Protein AF-A0A429M2G7-F1 (afdb_monomer)

Nearest PDB structures (foldseek):
  5d66-assembly2_B  TM=9.895E-01  e=1.268E-05  Acinetobacter baumannii AYE
  1bd8-assembly1_A  TM=9.505E-01  e=4.038E-02  Homo sapiens
  1mx2-assembly2_B  TM=9.635E-01  e=7.357E-02  Homo sapiens
  1mx6-assembly2_B  TM=9.636E-01  e=7.864E-02  Homo sapiens
  8glv-assembly1_AH  TM=9.621E-01  e=1.750E-01  Chlamydomonas reinhardtii

Structure (mmCIF, N/CA/C/O backbone):
data_AF-A0A429M2G7-F1
#
_entry.id   AF-A0A429M2G7-F1
#
loop_
_atom_site.group_PDB
_atom_site.id
_atom_site.type_symbol
_atom_site.label_atom_id
_atom_site.label_alt_id
_atom_site.label_comp_id
_atom_site.label_asym_id
_atom_site.label_entity_id
_atom_site.label_seq_id
_atom_site.pdbx_PDB_ins_code
_atom_site.Cartn_x
_atom_site.Cartn_y
_atom_site.Cartn_z
_atom_site.occupancy
_atom_site.B_iso_or_equiv
_atom_site.auth_seq_id
_atom_site.auth_comp_id
_atom_site.auth_asym_id
_atom_site.auth_atom_id
_atom_site.pdbx_PDB_model_num
ATOM 1 N N . ASN A 1 1 ? -1.934 12.629 5.413 1.00 83.50 1 ASN A N 1
ATOM 2 C CA . ASN A 1 1 ? -0.787 11.707 5.231 1.00 83.50 1 ASN A CA 1
ATOM 3 C C . ASN A 1 1 ? -1.253 10.497 4.414 1.00 83.50 1 ASN A C 1
ATOM 5 O O . ASN A 1 1 ? -2.383 10.074 4.636 1.00 83.50 1 ASN A O 1
ATOM 9 N N . TYR A 1 2 ? -0.47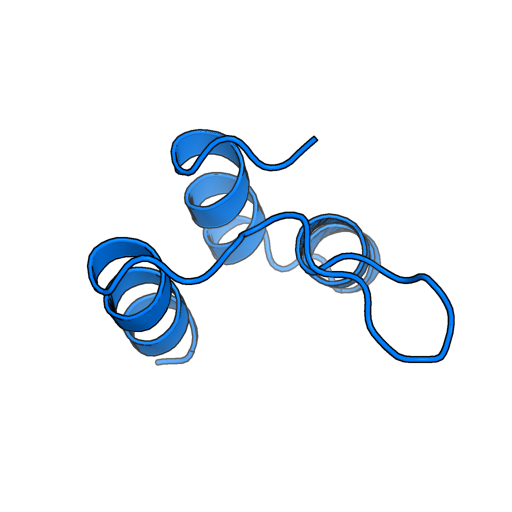3 9.949 3.471 1.00 94.12 2 TYR A N 1
ATOM 10 C CA . TYR A 1 2 ? -0.965 8.913 2.530 1.00 94.12 2 TYR A CA 1
ATOM 11 C C . TYR A 1 2 ? -1.467 7.631 3.222 1.00 94.12 2 TYR A C 1
ATOM 13 O O . TYR A 1 2 ? -2.434 7.021 2.776 1.00 94.12 2 TYR A O 1
ATOM 21 N N . GLN A 1 3 ? -0.883 7.272 4.364 1.00 97.12 3 GLN A N 1
ATOM 22 C CA . GLN A 1 3 ? -1.259 6.115 5.183 1.00 97.12 3 GLN A CA 1
ATOM 23 C C . GLN A 1 3 ? -2.715 6.198 5.664 1.00 97.12 3 GLN A C 1
ATOM 25 O O . GLN A 1 3 ? -3.417 5.193 5.671 1.00 97.12 3 GLN A O 1
ATOM 30 N N . GLN A 1 4 ? -3.190 7.394 6.030 1.00 98.00 4 GLN A N 1
ATOM 31 C CA . GLN A 1 4 ? -4.574 7.587 6.483 1.00 98.00 4 GLN A CA 1
ATOM 32 C C . GLN A 1 4 ? -5.571 7.366 5.343 1.00 98.00 4 GLN A C 1
ATOM 34 O O . GLN A 1 4 ? -6.620 6.769 5.556 1.00 98.00 4 GLN A O 1
ATOM 39 N N . ILE A 1 5 ? -5.227 7.807 4.130 1.00 98.12 5 ILE A N 1
ATOM 40 C CA . ILE A 1 5 ? -6.062 7.607 2.940 1.00 98.12 5 ILE A CA 1
ATOM 41 C C . ILE A 1 5 ? -6.148 6.114 2.615 1.00 98.12 5 ILE A C 1
ATOM 43 O O . ILE A 1 5 ? -7.244 5.590 2.441 1.00 98.12 5 ILE A O 1
ATOM 47 N N . VAL A 1 6 ? -5.010 5.412 2.611 1.00 98.00 6 VAL A N 1
ATOM 48 C CA . VAL A 1 6 ? -4.972 3.958 2.392 1.00 98.00 6 VAL A CA 1
ATOM 49 C C . VAL A 1 6 ? -5.827 3.228 3.431 1.00 98.00 6 VAL A C 1
ATOM 51 O O . VAL A 1 6 ? -6.672 2.418 3.061 1.00 98.00 6 VAL A O 1
ATOM 54 N N . ALA A 1 7 ? -5.680 3.553 4.718 1.00 98.25 7 ALA A N 1
ATOM 55 C CA . ALA A 1 7 ? -6.472 2.934 5.780 1.00 98.25 7 ALA A CA 1
ATOM 56 C C . ALA A 1 7 ? -7.985 3.174 5.613 1.00 98.25 7 ALA A C 1
ATOM 58 O O . ALA A 1 7 ? -8.775 2.251 5.811 1.00 98.25 7 ALA A O 1
ATOM 59 N N . LEU A 1 8 ? -8.398 4.387 5.221 1.00 98.50 8 LEU A N 1
ATOM 60 C CA . LEU A 1 8 ? -9.806 4.711 4.964 1.00 98.50 8 LEU A CA 1
ATOM 61 C C . LEU A 1 8 ? -10.380 3.903 3.797 1.00 98.50 8 LEU A C 1
ATOM 63 O O . LEU A 1 8 ? -11.477 3.364 3.920 1.00 98.50 8 LEU A O 1
ATOM 67 N N . LEU A 1 9 ? -9.637 3.779 2.696 1.00 98.44 9 LEU A N 1
ATOM 68 C CA . LEU A 1 9 ? -10.067 3.005 1.530 1.00 98.44 9 LEU A CA 1
ATOM 69 C C . LEU A 1 9 ? -10.203 1.514 1.859 1.00 98.44 9 LEU A C 1
ATOM 71 O O . LEU A 1 9 ? -11.213 0.901 1.519 1.00 98.44 9 LEU A O 1
ATOM 75 N N . LEU A 1 10 ? -9.231 0.942 2.574 1.00 98.50 10 LEU A N 1
ATOM 76 C CA . LEU A 1 10 ? -9.287 -0.459 3.006 1.00 98.50 10 LEU A CA 1
ATOM 77 C C . LEU A 1 10 ? -10.475 -0.701 3.946 1.00 98.50 10 LEU A C 1
ATOM 79 O O . LEU A 1 10 ? -11.216 -1.665 3.766 1.00 98.50 10 LEU A O 1
ATOM 83 N N . LYS A 1 11 ? -10.724 0.214 4.893 1.00 98.19 11 LYS A N 1
ATOM 84 C CA . LYS A 1 11 ? -11.900 0.156 5.776 1.00 98.19 11 LYS A CA 1
ATOM 85 C C . LYS A 1 11 ? -13.222 0.257 5.005 1.00 98.19 11 LYS A C 1
ATOM 87 O O . LYS A 1 11 ? -14.214 -0.322 5.434 1.00 98.19 11 LYS A O 1
ATOM 92 N N . ALA A 1 12 ? -13.237 0.969 3.880 1.00 98.50 12 ALA A N 1
ATOM 93 C CA . ALA A 1 12 ? -14.39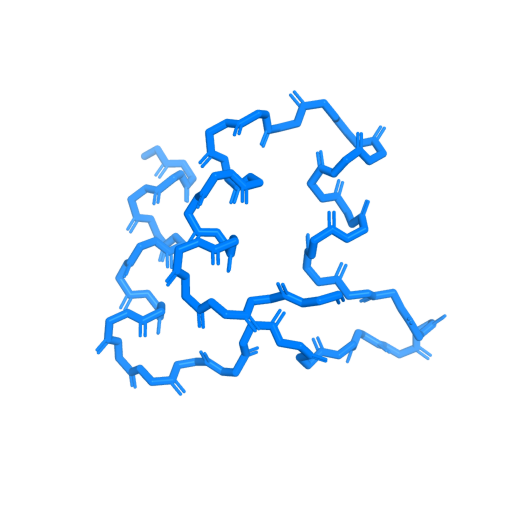2 1.076 2.993 1.00 98.50 12 ALA A CA 1
ATOM 94 C C . ALA A 1 12 ? -14.576 -0.142 2.062 1.00 98.50 12 ALA A C 1
ATOM 96 O O . ALA A 1 12 ? -15.499 -0.143 1.251 1.00 98.50 12 ALA A O 1
ATOM 97 N N . GLY A 1 13 ? -13.730 -1.175 2.165 1.00 97.75 13 GLY A N 1
ATOM 98 C CA . GLY A 1 13 ? -13.842 -2.401 1.370 1.00 97.75 13 GLY A CA 1
ATOM 99 C C . GLY A 1 13 ? -13.058 -2.385 0.057 1.00 97.75 13 GLY A C 1
ATOM 100 O O . GLY A 1 13 ? -13.324 -3.210 -0.816 1.00 97.75 13 GLY A O 1
ATOM 101 N N . ALA A 1 14 ? -12.094 -1.471 -0.111 1.00 98.38 14 ALA A N 1
ATOM 102 C CA . ALA A 1 14 ? -11.192 -1.519 -1.259 1.00 98.38 14 ALA A CA 1
ATOM 103 C C . ALA A 1 14 ? -10.436 -2.859 -1.301 1.00 98.38 14 ALA A C 1
ATOM 105 O O . ALA A 1 14 ? -9.868 -3.287 -0.298 1.00 98.38 14 ALA A O 1
ATOM 106 N N . ASN A 1 15 ? -10.400 -3.502 -2.472 1.00 98.50 15 ASN A N 1
ATOM 107 C CA . ASN A 1 15 ? -9.674 -4.756 -2.665 1.00 98.5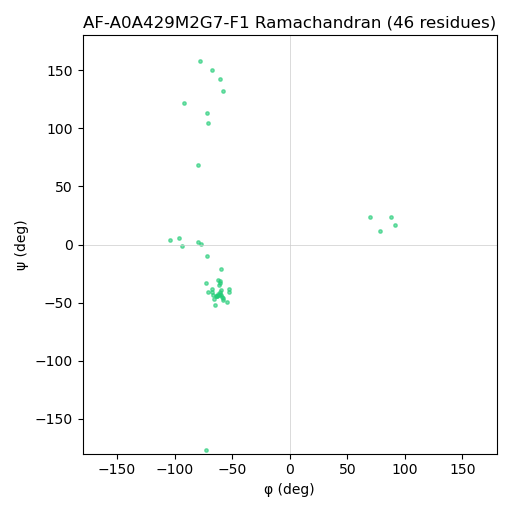0 15 ASN A CA 1
ATOM 108 C C . ASN A 1 15 ? -8.152 -4.494 -2.655 1.00 98.50 15 ASN A C 1
ATOM 110 O O . ASN A 1 15 ? -7.646 -3.879 -3.597 1.00 98.50 15 ASN A O 1
ATOM 114 N N . PRO A 1 16 ? -7.396 -4.988 -1.656 1.00 98.38 16 PRO A N 1
ATOM 115 C CA . PRO A 1 16 ? -5.961 -4.725 -1.547 1.00 98.38 16 PRO A CA 1
ATOM 116 C C . PRO A 1 16 ? -5.115 -5.471 -2.592 1.00 98.38 16 PRO A C 1
ATOM 118 O O . PRO A 1 16 ? -3.925 -5.193 -2.720 1.00 98.38 16 PRO A O 1
ATOM 121 N N . ASN A 1 17 ? -5.720 -6.401 -3.337 1.00 98.50 17 ASN A N 1
ATOM 122 C CA . ASN A 1 17 ? -5.077 -7.193 -4.386 1.00 98.50 17 ASN A CA 1
ATOM 123 C C . ASN A 1 17 ? -5.437 -6.715 -5.801 1.00 98.50 17 ASN A C 1
ATOM 125 O O . ASN A 1 17 ? -5.057 -7.359 -6.776 1.00 98.50 17 ASN A O 1
ATOM 129 N N . LEU A 1 18 ? -6.196 -5.620 -5.936 1.00 98.31 18 LEU A N 1
ATOM 130 C CA . LEU A 1 18 ? -6.560 -5.086 -7.245 1.00 98.31 18 LEU A CA 1
ATOM 131 C C . LEU A 1 18 ? -5.327 -4.470 -7.914 1.00 98.31 18 LEU A C 1
ATOM 133 O O . LEU A 1 18 ? -4.890 -3.385 -7.537 1.00 98.31 18 LEU A O 1
ATOM 137 N N . ALA A 1 19 ? -4.769 -5.184 -8.888 1.00 97.94 19 ALA A N 1
ATOM 138 C CA . ALA A 1 19 ? -3.652 -4.711 -9.687 1.00 97.94 19 ALA A CA 1
ATOM 139 C C . ALA A 1 19 ? -4.049 -3.536 -10.591 1.00 97.94 19 ALA A C 1
ATOM 141 O O . ALA A 1 19 ? -5.196 -3.432 -11.036 1.00 97.94 19 ALA A O 1
ATOM 142 N N . ASP A 1 20 ? -3.083 -2.661 -10.870 1.00 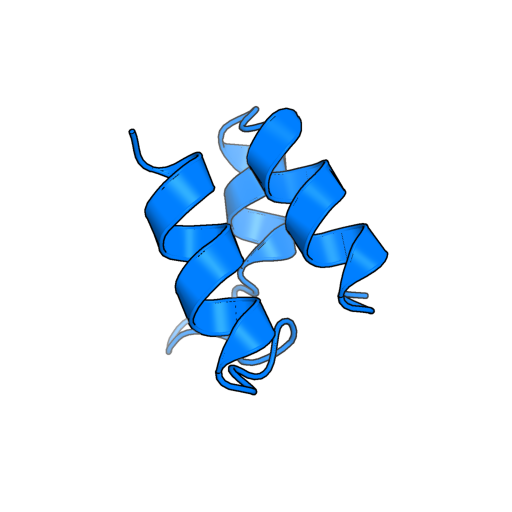97.56 20 ASP A N 1
ATOM 143 C CA . ASP A 1 20 ? -3.224 -1.647 -11.909 1.00 97.56 20 ASP A CA 1
ATOM 144 C C . ASP A 1 20 ? -3.150 -2.262 -13.323 1.00 97.56 20 ASP A C 1
ATOM 146 O O . ASP A 1 20 ? -3.057 -3.477 -13.511 1.00 97.56 20 ASP A O 1
ATOM 150 N N . LYS A 1 21 ? -3.207 -1.406 -14.348 1.00 98.19 21 LYS A N 1
ATOM 151 C CA . LYS A 1 21 ? -3.159 -1.808 -15.764 1.00 98.19 21 LYS A CA 1
ATOM 152 C C . LYS A 1 21 ? -1.881 -2.559 -16.164 1.00 98.19 21 LYS A C 1
ATOM 154 O O . LYS A 1 21 ? -1.893 -3.245 -17.181 1.00 98.19 21 LYS A O 1
ATOM 159 N N . ASP A 1 22 ? -0.807 -2.410 -15.392 1.00 98.00 22 ASP A N 1
ATOM 160 C CA . ASP A 1 22 ? 0.491 -3.033 -15.646 1.00 98.00 22 ASP A CA 1
ATOM 161 C C . ASP A 1 22 ? 0.635 -4.340 -14.839 1.00 98.00 22 ASP A C 1
ATOM 163 O O . ASP A 1 22 ? 1.691 -4.973 -14.838 1.00 98.00 22 ASP A O 1
ATOM 167 N N . GLY A 1 23 ? -0.434 -4.767 -14.154 1.00 98.06 23 GLY A N 1
ATOM 168 C CA . GLY A 1 23 ? -0.446 -5.964 -13.320 1.00 98.06 23 GLY A CA 1
ATOM 169 C C . GLY A 1 23 ? 0.208 -5.761 -11.953 1.00 98.06 23 GLY A C 1
ATOM 170 O O . GLY A 1 23 ? 0.433 -6.745 -11.247 1.00 98.06 23 GLY A O 1
ATOM 171 N N . ILE A 1 24 ? 0.500 -4.515 -11.557 1.00 98.44 24 ILE A N 1
ATOM 172 C CA . ILE A 1 24 ? 1.197 -4.224 -10.305 1.00 98.44 24 ILE A CA 1
ATOM 173 C C . ILE A 1 24 ? 0.191 -3.997 -9.177 1.00 98.44 24 ILE A C 1
ATOM 175 O O . ILE A 1 24 ? -0.668 -3.115 -9.239 1.00 98.44 24 ILE A O 1
ATOM 179 N N . THR A 1 25 ? 0.294 -4.791 -8.113 1.00 98.50 25 THR A N 1
ATOM 180 C CA . THR A 1 25 ? -0.576 -4.678 -6.938 1.00 98.50 25 THR A CA 1
ATOM 181 C C . THR A 1 25 ? -0.164 -3.509 -6.036 1.00 98.50 25 THR A C 1
ATOM 183 O O . THR A 1 25 ? 1.003 -3.093 -6.025 1.00 98.50 25 THR A O 1
ATOM 186 N N . PRO A 1 26 ? -1.080 -2.997 -5.193 1.00 98.44 26 PRO A N 1
ATOM 187 C CA . PRO A 1 26 ? -0.745 -1.995 -4.184 1.00 98.44 26 PRO A CA 1
ATOM 188 C C . PRO A 1 26 ? 0.436 -2.411 -3.293 1.00 98.44 26 PRO A C 1
ATOM 190 O O . PRO A 1 26 ? 1.285 -1.582 -2.958 1.00 98.44 26 PRO A O 1
ATOM 193 N N . LEU A 1 27 ? 0.524 -3.701 -2.938 1.00 98.69 27 LEU A N 1
ATOM 194 C CA . LEU A 1 27 ? 1.599 -4.239 -2.099 1.00 98.69 27 LEU A CA 1
ATOM 195 C C . LEU A 1 27 ? 2.954 -4.203 -2.816 1.00 98.69 27 LEU A C 1
ATOM 197 O O . LEU A 1 27 ? 3.961 -3.831 -2.209 1.00 98.69 27 LEU A O 1
ATOM 201 N N . GLN A 1 28 ? 2.985 -4.535 -4.108 1.00 98.62 28 GLN A N 1
ATOM 202 C CA . GLN A 1 28 ? 4.200 -4.446 -4.920 1.00 98.62 28 GLN A CA 1
ATOM 203 C C . GLN A 1 28 ? 4.694 -2.998 -5.029 1.00 98.62 28 GLN A C 1
ATOM 205 O O . GLN A 1 28 ? 5.879 -2.743 -4.813 1.00 98.62 28 GLN A O 1
ATOM 210 N N . HIS A 1 29 ? 3.798 -2.032 -5.263 1.00 98.38 29 HIS A N 1
ATOM 211 C CA . HIS A 1 29 ? 4.163 -0.608 -5.249 1.00 98.38 29 HIS A CA 1
ATOM 212 C C . HIS A 1 29 ? 4.740 -0.172 -3.900 1.00 98.38 29 HIS A C 1
ATOM 214 O O . HIS A 1 29 ? 5.770 0.506 -3.862 1.00 98.38 29 HIS A O 1
ATOM 220 N N . ALA A 1 30 ? 4.104 -0.568 -2.794 1.00 98.25 30 ALA A N 1
ATOM 221 C CA . ALA A 1 30 ? 4.567 -0.217 -1.454 1.00 98.25 30 ALA A CA 1
ATOM 222 C C . ALA A 1 30 ? 5.979 -0.756 -1.173 1.00 98.25 30 ALA A C 1
ATOM 224 O O . ALA A 1 30 ? 6.821 -0.011 -0.667 1.00 98.25 30 ALA A O 1
ATOM 225 N N . ARG A 1 31 ? 6.264 -2.005 -1.565 1.00 98.44 31 ARG A N 1
ATOM 226 C CA . ARG A 1 31 ? 7.588 -2.630 -1.423 1.00 98.44 31 ARG A CA 1
ATOM 227 C C . ARG A 1 31 ? 8.648 -1.943 -2.275 1.00 98.44 31 ARG A C 1
ATOM 229 O O . ARG A 1 31 ? 9.667 -1.515 -1.739 1.00 98.44 31 ARG A O 1
ATOM 236 N N . THR A 1 32 ? 8.384 -1.766 -3.570 1.00 98.25 32 THR A N 1
ATOM 237 C CA . THR A 1 32 ? 9.334 -1.149 -4.513 1.00 98.25 32 THR A CA 1
ATOM 238 C C . THR A 1 32 ? 9.699 0.281 -4.113 1.00 98.25 32 THR A C 1
ATOM 240 O O . THR A 1 32 ? 10.830 0.713 -4.312 1.00 98.25 32 THR A O 1
ATOM 243 N N . ARG A 1 33 ? 8.760 1.020 -3.509 1.00 97.62 33 ARG A N 1
ATOM 244 C CA . ARG A 1 33 ? 8.971 2.409 -3.069 1.00 97.62 33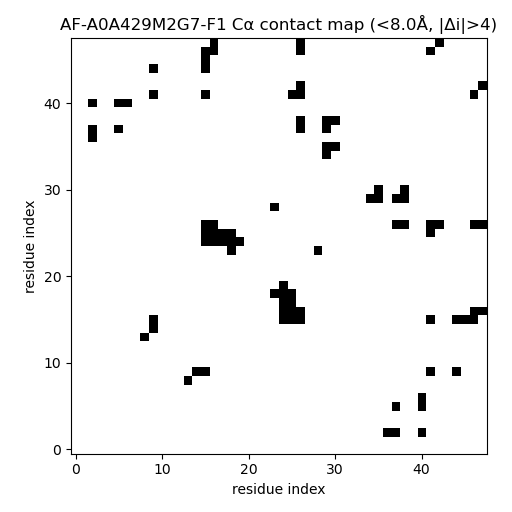 ARG A CA 1
ATOM 245 C C . ARG A 1 33 ? 9.416 2.546 -1.608 1.00 97.62 33 ARG A C 1
ATOM 247 O O . ARG A 1 33 ? 9.624 3.666 -1.146 1.00 97.62 33 ARG A O 1
ATOM 254 N N . GLY A 1 34 ? 9.542 1.444 -0.866 1.00 98.06 34 GLY A N 1
ATOM 255 C CA . GLY A 1 34 ? 9.946 1.458 0.543 1.00 98.06 34 GLY A CA 1
ATOM 256 C C . GLY A 1 34 ? 8.902 2.040 1.507 1.00 98.06 34 GLY A C 1
ATOM 257 O O . GLY A 1 34 ? 9.249 2.495 2.600 1.00 98.06 34 GLY A O 1
ATOM 258 N N . TYR A 1 35 ? 7.618 2.033 1.143 1.00 98.31 35 TYR A N 1
ATOM 259 C CA . TYR A 1 35 ? 6.523 2.548 1.970 1.00 98.31 35 TYR A CA 1
ATOM 260 C C . TYR A 1 35 ? 6.102 1.545 3.052 1.00 98.31 35 TYR A C 1
ATOM 262 O O . TYR A 1 35 ? 4.992 1.014 3.029 1.00 98.31 35 TYR A O 1
ATOM 270 N N . ARG A 1 36 ? 6.980 1.320 4.036 1.00 98.25 36 ARG A N 1
ATOM 271 C CA . ARG A 1 36 ? 6.824 0.275 5.069 1.00 98.25 36 ARG A CA 1
ATOM 272 C C . ARG A 1 36 ? 5.485 0.305 5.810 1.00 98.25 36 ARG A C 1
ATOM 274 O O . ARG A 1 36 ? 4.898 -0.738 6.064 1.00 98.25 36 ARG A O 1
ATOM 281 N N . GLU A 1 37 ? 4.978 1.488 6.148 1.00 98.44 37 GLU A N 1
ATOM 282 C CA . GLU A 1 37 ? 3.693 1.596 6.854 1.00 98.44 37 GLU A CA 1
ATOM 283 C C . GLU A 1 37 ? 2.495 1.285 5.946 1.00 98.44 37 GLU A C 1
ATOM 285 O O . GLU A 1 37 ? 1.519 0.693 6.395 1.00 98.44 37 GLU A O 1
ATOM 290 N N . ILE A 1 38 ? 2.575 1.619 4.655 1.00 98.56 38 ILE A N 1
ATOM 291 C CA . ILE A 1 38 ? 1.535 1.259 3.680 1.00 98.56 38 ILE A CA 1
ATOM 292 C C . ILE A 1 38 ? 1.569 -0.248 3.410 1.00 98.56 38 ILE A C 1
ATOM 294 O O . ILE A 1 38 ? 0.517 -0.877 3.368 1.00 98.56 38 ILE A O 1
ATOM 298 N N . GLU A 1 39 ? 2.762 -0.837 3.297 1.00 98.62 39 GLU A N 1
ATOM 299 C CA . GLU A 1 39 ? 2.932 -2.289 3.196 1.00 98.62 39 GLU A CA 1
ATOM 300 C C . GLU A 1 39 ? 2.251 -3.010 4.368 1.00 98.62 39 GLU A C 1
ATOM 302 O O . GLU A 1 39 ? 1.439 -3.904 4.139 1.00 98.62 39 GLU A O 1
ATOM 307 N N . LYS A 1 40 ? 2.502 -2.582 5.613 1.00 98.56 40 LYS A N 1
ATOM 308 C CA . LYS A 1 40 ? 1.843 -3.159 6.797 1.00 98.56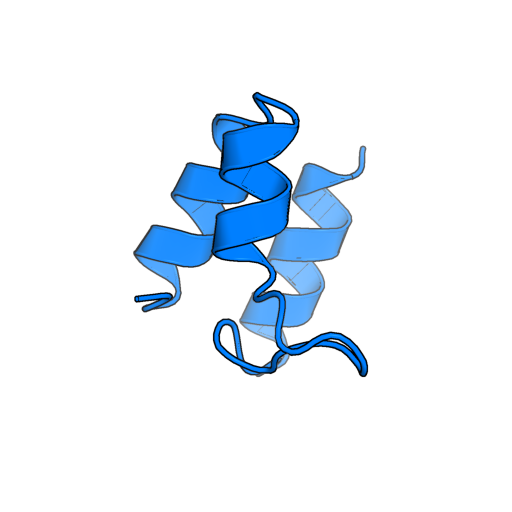 40 LYS A CA 1
ATOM 309 C C . LYS A 1 40 ? 0.318 -3.060 6.722 1.00 98.56 40 LYS A C 1
ATOM 311 O O . LYS A 1 40 ? -0.358 -4.050 6.988 1.00 98.56 40 LYS A O 1
ATOM 316 N N . LEU A 1 41 ? -0.226 -1.896 6.351 1.00 98.50 41 LEU A N 1
ATOM 317 C CA . LEU A 1 41 ? -1.677 -1.704 6.220 1.00 98.50 41 LEU A CA 1
ATOM 318 C C . LEU A 1 41 ? -2.291 -2.662 5.192 1.00 98.50 41 LEU A C 1
ATOM 320 O O . LEU A 1 41 ? -3.331 -3.263 5.453 1.00 98.50 41 LEU A O 1
ATOM 324 N N . LEU A 1 42 ? -1.631 -2.832 4.046 1.00 98.69 42 LEU A N 1
ATOM 325 C CA . LEU A 1 42 ? -2.078 -3.734 2.987 1.00 98.69 42 LEU A CA 1
ATOM 326 C C . LEU A 1 42 ? -2.017 -5.203 3.427 1.00 98.69 42 LEU A C 1
ATOM 328 O O . LEU A 1 42 ? -2.975 -5.940 3.201 1.00 98.69 42 LEU A O 1
ATOM 332 N N . LEU A 1 43 ? -0.942 -5.622 4.103 1.00 98.62 43 LEU A N 1
ATOM 333 C CA . LEU A 1 43 ? -0.807 -6.983 4.639 1.00 98.62 43 LEU A CA 1
ATOM 334 C C . LEU A 1 43 ? -1.891 -7.300 5.677 1.00 98.62 43 LEU A C 1
ATOM 336 O O . LEU A 1 43 ? -2.504 -8.363 5.614 1.00 98.62 43 LEU A O 1
ATOM 340 N N . VAL A 1 44 ? -2.179 -6.364 6.588 1.00 98.38 44 VAL A N 1
ATOM 341 C CA . VAL A 1 44 ? -3.276 -6.502 7.565 1.00 98.38 44 VAL A CA 1
ATOM 342 C C . VAL A 1 44 ? -4.632 -6.631 6.867 1.00 98.38 44 VAL A C 1
ATOM 344 O O . VAL A 1 44 ? -5.487 -7.384 7.325 1.00 98.38 44 VAL A O 1
ATOM 347 N N . ALA A 1 45 ? -4.823 -5.949 5.736 1.00 98.06 45 ALA A N 1
ATOM 348 C CA . ALA A 1 45 ? -6.030 -6.067 4.925 1.00 98.06 45 ALA A CA 1
ATOM 349 C C . ALA A 1 45 ? -6.085 -7.343 4.058 1.00 98.06 45 ALA A C 1
ATOM 351 O O . ALA A 1 45 ? -7.066 -7.550 3.347 1.00 98.06 45 ALA A O 1
ATOM 352 N N . GLY A 1 46 ? -5.068 -8.210 4.111 1.00 97.94 46 GLY A N 1
ATOM 353 C CA . GLY A 1 46 ? -5.033 -9.471 3.367 1.00 97.94 46 GLY A CA 1
ATOM 354 C C . GLY A 1 46 ? -4.455 -9.367 1.952 1.00 97.94 46 GLY A C 1
ATOM 355 O O . GLY A 1 46 ? -4.769 -10.213 1.108 1.00 97.94 46 GLY A O 1
ATOM 356 N N . ALA A 1 47 ? -3.628 -8.353 1.678 1.00 97.88 47 ALA A N 1
ATOM 357 C CA . ALA A 1 47 ? -2.819 -8.308 0.462 1.00 97.88 47 ALA A CA 1
ATOM 358 C C . ALA A 1 47 ? -1.850 -9.502 0.392 1.00 97.88 47 ALA A C 1
ATOM 360 O O . ALA A 1 47 ? -1.287 -9.893 1.420 1.00 97.88 47 ALA A O 1
ATOM 361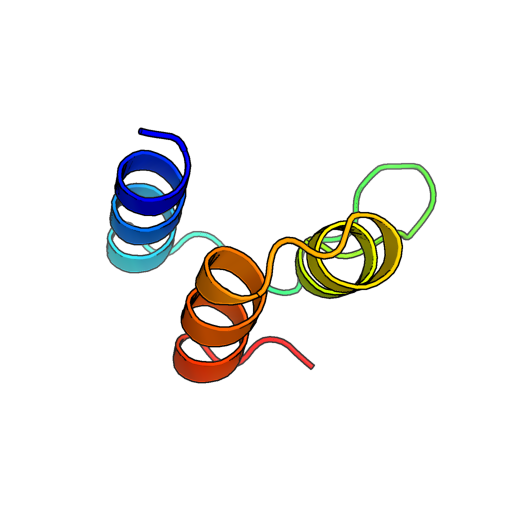 N N . LYS 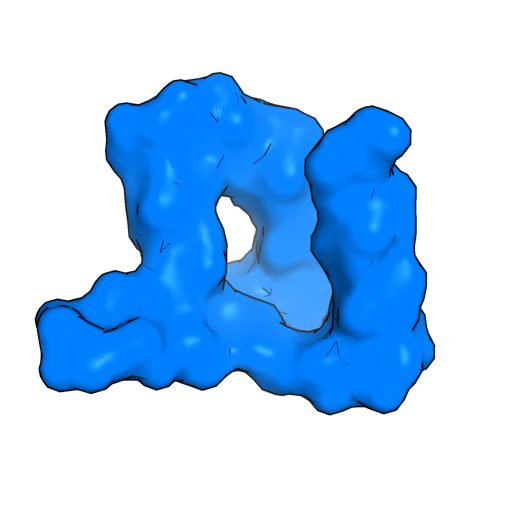A 1 48 ? -1.635 -10.057 -0.804 1.00 93.31 48 LYS A N 1
ATOM 362 C CA . LYS A 1 48 ? -0.739 -11.197 -1.059 1.00 93.31 48 LYS A CA 1
ATOM 363 C C . LYS A 1 48 ? 0.199 -10.916 -2.228 1.00 93.31 48 LYS A C 1
ATOM 365 O O . LYS A 1 48 ? -0.219 -10.199 -3.163 1.00 93.31 48 LYS A O 1
#

Organism: Acinetobacter baumannii (NCBI:txid470)

InterPro domains:
  IPR002110 Ankyrin repeat [PF13637] (2-43)
  IPR002110 Ankyrin repeat [PS50088] (22-48)
  IPR036770 Ankyrin repeat-containing domain superfamily [G3DSA:1.25.40.20] (1-48)
  IPR036770 Ankyrin repeat-containing domain superfamily [SSF48403] (2-46)

Radius of gyration: 9.81 Å; Cα contacts (8 Å, |Δi|>4): 45; chains: 1; bounding box: 24×23×23 Å

pLDDT: mean 97.76, std 2.29, range [83.5, 98.69]

Mean predicted aligned error: 1.75 Å

Sequence (48 aa):
NYQQIVALLLKAGANPNLADKDGITPLQHARTRGYREIEKLLLVAGAK

Secondary structure (DSSP, 8-state):
-HHHHHHHHHHTT--TT---TTS--HHHHHHHTT-HHHHHHHHHTT--

Solvent-accessible surface area (backbone atoms only — not comparable to full-atom values): 2850 Å² total; per-residue (Å²): 112,72,59,61,55,52,51,51,42,49,75,74,66,52,68,46,64,60,48,49,98,87,68,51,27,58,51,56,53,21,5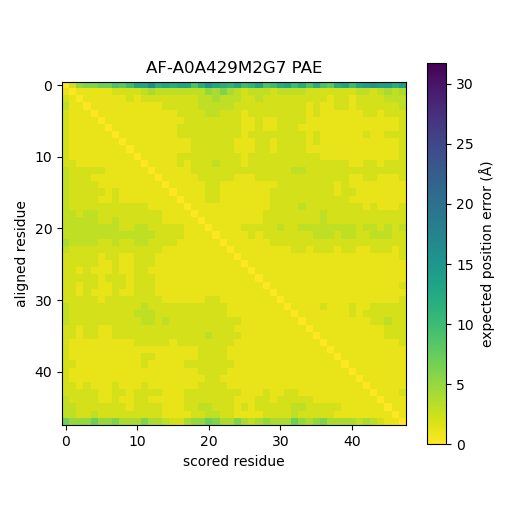9,78,71,66,37,62,69,50,32,50,55,32,46,74,69,65,34,125

Foldseek 3Di:
DVLVVLLVCLVVVNDQQDADPVNAGQLNVCVVVVVVSSNVSSVVSPHD